Protein AF-A0A7C5ADN0-F1 (afdb_monomer)

Mean predicted aligned error: 9.93 Å

Solvent-accessible surface area (backbone atoms only — not comparable to full-atom values): 6261 Å² total; per-residue (Å²): 137,85,85,83,80,85,75,86,71,79,80,77,80,78,77,82,42,58,67,51,73,30,96,47,62,31,42,59,34,30,43,49,53,47,42,51,66,36,80,44,65,36,34,30,43,56,102,29,74,93,57,48,50,77,50,41,29,41,95,87,43,80,50,76,66,47,79,47,74,62,76,42,32,39,40,38,39,36,61,38,68,76,61,79,71,88,42,52,36,42,38,39,41,32,44,93,87,42,64,25,61,48,62,27,32,43,97

Radius of gyration: 16.34 Å; Cα contacts (8 Å, |Δi|>4): 230; chains: 1; bounding box: 43×32×53 Å

Sequence (107 aa):
MKITFHLLATVLLMSLLGAATSPGGLITTAPSSASGGSQVTVTGSSSGPGSTTVDVSDDIGSIPHTVTWDGNRFTIVFTMPDVAPPNTVTVLVKDGNCTDSADIRTT

Secondary structure (DSSP, 8-state):
-------------------PPPTTSSEEE--SEE-TT-EEEEEEE-S-GGG-EEEEE-SS-BPPEEEEEETTEEEEEEEPP--SSS-EEEEEEE-SS-EEEEEEEE-

Structure (mmCIF, N/CA/C/O backbone):
data_AF-A0A7C5ADN0-F1
#
_entry.id   AF-A0A7C5ADN0-F1
#
loop_
_atom_site.group_PDB
_atom_site.id
_atom_site.type_symbol
_atom_site.label_atom_id
_atom_site.label_alt_id
_atom_site.label_comp_id
_atom_site.label_asym_id
_atom_site.label_entity_id
_atom_site.label_seq_id
_atom_site.pdbx_PDB_ins_code
_atom_site.Cartn_x
_atom_site.Cartn_y
_atom_site.Cartn_z
_atom_site.occupancy
_atom_site.B_iso_or_equiv
_atom_site.auth_seq_id
_atom_site.auth_comp_id
_atom_site.auth_asym_id
_atom_site.auth_atom_id
_atom_site.pdbx_PDB_model_num
ATOM 1 N N . MET A 1 1 ? -27.663 -23.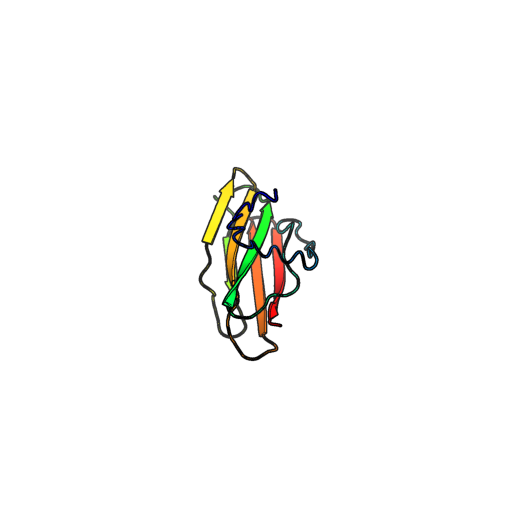532 -33.733 1.00 36.25 1 MET A N 1
ATOM 2 C CA . MET A 1 1 ? -28.002 -22.103 -33.558 1.00 36.25 1 MET A CA 1
ATOM 3 C C . MET A 1 1 ? -27.247 -21.618 -32.327 1.00 36.25 1 MET A C 1
ATOM 5 O O . MET A 1 1 ? -27.527 -22.105 -31.241 1.00 36.25 1 MET A O 1
ATOM 9 N N . LYS A 1 2 ? -26.174 -20.840 -32.505 1.00 30.73 2 LYS A N 1
ATOM 10 C CA . LYS A 1 2 ? -25.193 -20.521 -31.451 1.00 30.73 2 LYS A CA 1
ATOM 11 C C . LYS A 1 2 ? -25.465 -19.088 -30.984 1.00 30.73 2 LYS A C 1
ATOM 13 O O . LYS A 1 2 ? -25.361 -18.170 -31.788 1.00 30.73 2 LYS A O 1
ATOM 18 N N . ILE A 1 3 ? -25.907 -18.928 -29.738 1.00 35.91 3 ILE A N 1
ATOM 19 C CA . ILE A 1 3 ? -26.211 -17.625 -29.133 1.00 35.91 3 ILE A CA 1
ATOM 20 C C . ILE A 1 3 ? -24.892 -17.022 -28.644 1.00 35.91 3 ILE A C 1
ATOM 22 O O . ILE A 1 3 ? -24.210 -17.606 -27.804 1.00 35.91 3 ILE A O 1
ATOM 26 N N . THR A 1 4 ? -24.523 -15.875 -29.205 1.00 31.30 4 THR A N 1
ATOM 27 C CA . THR A 1 4 ? -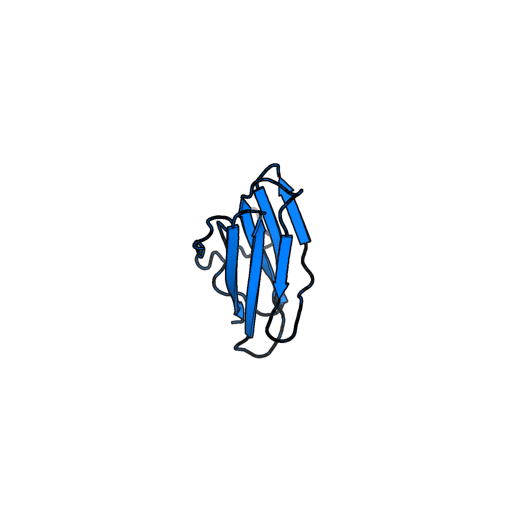23.337 -15.107 -28.821 1.00 31.30 4 THR A CA 1
ATOM 28 C C . THR A 1 4 ? -23.686 -14.214 -27.634 1.00 31.30 4 THR A C 1
ATOM 30 O O . THR A 1 4 ? -24.403 -13.231 -27.795 1.00 31.30 4 THR A O 1
ATOM 33 N N . PHE A 1 5 ? -23.167 -14.527 -26.447 1.00 36.22 5 PHE A N 1
ATOM 34 C CA . PHE A 1 5 ? -23.157 -13.598 -25.317 1.00 36.22 5 PHE A CA 1
ATOM 35 C C . PHE A 1 5 ? -21.905 -12.717 -25.413 1.00 36.22 5 PHE A C 1
ATOM 37 O O . PHE A 1 5 ? -20.786 -13.214 -25.312 1.00 36.22 5 PHE A O 1
ATOM 44 N N . HIS A 1 6 ? -22.088 -11.413 -25.631 1.00 34.78 6 HIS A N 1
ATOM 45 C CA . HIS A 1 6 ? -21.041 -10.411 -25.414 1.00 34.78 6 HIS A CA 1
ATOM 46 C C . HIS A 1 6 ? -20.944 -10.147 -23.909 1.00 34.78 6 HIS A C 1
ATOM 48 O O . HIS A 1 6 ? -21.651 -9.297 -23.372 1.00 34.78 6 HIS A O 1
ATOM 54 N N . LEU A 1 7 ? -20.097 -10.911 -23.217 1.00 33.22 7 LEU A N 1
ATOM 55 C CA . LEU A 1 7 ? -19.686 -10.569 -21.862 1.00 33.22 7 LEU A CA 1
ATOM 56 C C . LEU A 1 7 ? -18.544 -9.553 -21.981 1.00 33.22 7 LEU A C 1
ATOM 58 O O . LEU A 1 7 ? -17.411 -9.917 -22.295 1.00 33.22 7 LEU A O 1
ATOM 62 N N . LEU A 1 8 ? -18.850 -8.275 -21.759 1.00 37.03 8 LEU A N 1
ATOM 63 C CA . LEU A 1 8 ? -17.851 -7.242 -21.491 1.00 37.03 8 LEU A CA 1
ATOM 64 C C . LEU A 1 8 ? -17.268 -7.531 -20.095 1.00 37.03 8 LEU A C 1
ATOM 66 O O . LEU A 1 8 ? -17.653 -6.935 -19.094 1.00 37.03 8 LEU A O 1
ATOM 70 N N . ALA A 1 9 ? -16.414 -8.549 -20.008 1.00 33.38 9 ALA A N 1
ATOM 71 C CA . ALA A 1 9 ? -15.656 -8.846 -18.807 1.00 33.38 9 ALA A CA 1
ATOM 72 C C . ALA A 1 9 ? -14.528 -7.816 -18.725 1.00 33.38 9 ALA A C 1
ATOM 74 O O . ALA A 1 9 ? -13.471 -7.991 -19.328 1.00 33.38 9 ALA A O 1
ATOM 75 N N . THR A 1 10 ? -14.773 -6.713 -18.019 1.00 38.34 10 THR A N 1
ATOM 76 C CA . THR A 1 10 ? -13.704 -5.852 -17.515 1.00 38.34 10 THR A CA 1
ATOM 77 C C . THR A 1 10 ? -12.769 -6.749 -16.715 1.00 38.34 10 THR A C 1
ATOM 79 O O . THR A 1 10 ? -13.128 -7.244 -15.647 1.00 38.34 10 THR A O 1
ATOM 82 N N . VAL A 1 11 ? -11.606 -7.040 -17.293 1.00 32.75 11 VAL A N 1
ATOM 83 C CA . VAL A 1 11 ? -10.562 -7.859 -16.688 1.00 32.75 11 VAL A CA 1
ATOM 84 C C . VAL A 1 11 ? -10.023 -7.077 -15.494 1.00 32.75 11 VAL A C 1
ATOM 86 O O . VAL A 1 11 ? -9.130 -6.247 -15.629 1.00 32.75 11 VAL A O 1
ATOM 89 N N . LEU A 1 12 ? -10.605 -7.311 -14.319 1.00 33.62 12 LEU A N 1
ATOM 90 C CA . LEU A 1 12 ? -9.976 -6.985 -13.049 1.00 33.62 12 LEU A CA 1
ATOM 91 C C . LEU A 1 12 ? -8.806 -7.961 -12.910 1.00 33.62 12 LEU A C 1
ATOM 93 O O . LEU A 1 12 ? -8.979 -9.101 -12.476 1.00 33.62 12 LEU A O 1
ATOM 97 N N . LEU A 1 13 ? -7.632 -7.548 -13.382 1.00 36.66 13 LEU A N 1
ATOM 98 C CA . LEU A 1 13 ? -6.394 -8.302 -13.252 1.00 36.66 13 LEU A CA 1
ATOM 99 C C . LEU A 1 13 ? -5.991 -8.298 -11.766 1.00 36.66 13 LEU A C 1
ATOM 101 O O . LEU A 1 13 ? -5.146 -7.521 -11.340 1.00 36.66 13 LEU A O 1
ATOM 105 N N . MET A 1 14 ? -6.637 -9.137 -10.951 1.00 37.72 14 MET A N 1
ATOM 106 C CA . MET A 1 14 ? -6.173 -9.467 -9.604 1.00 37.72 14 MET A CA 1
ATOM 107 C C . MET A 1 14 ? -4.923 -10.338 -9.749 1.00 37.72 14 MET A C 1
ATOM 109 O O . MET A 1 14 ? -4.985 -11.567 -9.705 1.00 37.72 14 MET A O 1
ATOM 113 N N . SER A 1 15 ? -3.778 -9.701 -9.979 1.00 41.94 15 SER A N 1
ATOM 114 C CA . SER A 1 15 ? -2.465 -10.327 -9.860 1.00 41.94 15 SER A CA 1
ATOM 115 C C . SER A 1 15 ? -2.232 -10.699 -8.395 1.00 41.94 15 SER A C 1
ATOM 117 O O . SER A 1 15 ? -1.763 -9.901 -7.589 1.00 41.94 15 SER A O 1
ATOM 119 N N . LEU A 1 16 ? -2.606 -11.931 -8.052 1.00 40.00 16 LEU A N 1
ATOM 120 C CA . LEU A 1 16 ? -2.359 -12.577 -6.767 1.00 40.00 16 LEU A CA 1
ATOM 121 C C . LEU A 1 16 ? -0.874 -12.987 -6.668 1.00 40.00 16 LEU A C 1
ATOM 123 O O . LEU A 1 16 ? -0.548 -14.173 -6.684 1.00 40.00 16 LEU A O 1
ATOM 127 N N . LEU A 1 17 ? 0.045 -12.019 -6.625 1.00 44.56 17 LEU A N 1
ATOM 128 C CA . LEU A 1 17 ? 1.469 -12.280 -6.384 1.00 44.56 17 LEU A CA 1
ATOM 129 C C . LEU A 1 17 ? 1.761 -12.178 -4.886 1.00 44.56 17 LEU A C 1
ATOM 131 O O . LEU A 1 17 ? 1.989 -11.091 -4.384 1.00 44.56 17 LEU A O 1
ATOM 135 N N . GLY A 1 18 ? 1.740 -13.325 -4.198 1.00 38.84 18 GLY A N 1
ATOM 136 C CA . GLY A 1 18 ? 2.387 -13.569 -2.901 1.00 38.84 18 GLY A CA 1
ATOM 137 C C . GLY A 1 18 ? 2.141 -12.531 -1.803 1.00 38.84 18 GLY A C 1
ATOM 138 O O . GLY A 1 18 ? 2.870 -11.553 -1.710 1.00 38.84 18 GLY A O 1
ATOM 139 N N . ALA A 1 19 ? 1.180 -12.803 -0.916 1.00 42.28 19 ALA A N 1
ATOM 140 C CA . ALA A 1 19 ? 0.987 -12.024 0.302 1.00 42.28 19 ALA A CA 1
ATOM 141 C C . ALA A 1 19 ? 2.242 -12.096 1.190 1.00 42.28 19 ALA A C 1
ATOM 143 O O . ALA A 1 19 ? 2.551 -13.153 1.744 1.00 42.28 19 ALA A O 1
ATOM 144 N N . ALA A 1 20 ? 2.961 -10.986 1.335 1.00 44.88 20 ALA A N 1
ATOM 145 C CA . ALA A 1 20 ? 3.942 -10.848 2.402 1.00 44.88 20 ALA A CA 1
ATOM 146 C C . ALA A 1 20 ? 3.196 -10.638 3.732 1.00 44.88 20 ALA A C 1
ATOM 148 O O . ALA A 1 20 ? 2.443 -9.677 3.876 1.00 44.88 20 ALA A O 1
ATOM 149 N N . THR A 1 21 ? 3.373 -11.547 4.694 1.00 43.22 21 THR A N 1
ATOM 150 C CA . THR A 1 21 ? 2.936 -11.352 6.085 1.00 43.22 21 THR A CA 1
ATOM 151 C C . THR A 1 21 ? 4.053 -10.635 6.829 1.00 43.22 21 THR A C 1
ATOM 153 O O . THR A 1 21 ? 5.155 -11.184 6.927 1.00 43.22 21 THR A O 1
ATOM 156 N N . SER A 1 22 ? 3.812 -9.430 7.331 1.00 45.91 22 SER A N 1
ATOM 157 C CA . SER A 1 22 ? 4.855 -8.631 7.974 1.00 45.91 22 SER A CA 1
ATOM 158 C C . SER A 1 22 ? 4.869 -8.800 9.506 1.00 45.91 22 SER A C 1
ATOM 160 O O . SER A 1 22 ? 3.858 -9.170 10.114 1.00 45.91 22 SER A O 1
ATOM 162 N N . PRO A 1 23 ? 6.041 -8.627 10.152 1.00 47.84 23 PRO A N 1
ATOM 163 C CA . PRO A 1 23 ? 6.277 -9.042 11.539 1.00 47.84 23 PRO A CA 1
ATOM 164 C C . PRO A 1 23 ? 5.499 -8.236 12.590 1.00 47.84 23 PRO A C 1
ATOM 166 O O . PRO A 1 23 ? 5.382 -8.699 13.725 1.00 47.84 23 PRO A O 1
ATOM 169 N N . GLY A 1 24 ? 4.956 -7.067 12.236 1.00 55.25 24 GLY A N 1
ATOM 170 C CA . GLY A 1 24 ? 4.090 -6.269 13.106 1.00 55.25 24 GLY A CA 1
ATOM 171 C C . GLY A 1 24 ? 2.624 -6.719 13.109 1.00 55.25 24 GLY A C 1
ATOM 172 O O . GLY A 1 24 ? 1.869 -6.298 13.985 1.00 55.25 24 GLY A O 1
ATOM 173 N N . GLY A 1 25 ? 2.218 -7.580 12.166 1.00 71.75 25 GLY A N 1
ATOM 174 C CA . GLY A 1 25 ? 0.857 -8.114 12.055 1.00 71.75 25 GLY A CA 1
ATOM 175 C C . GLY A 1 25 ? -0.213 -7.090 11.659 1.00 71.75 25 GLY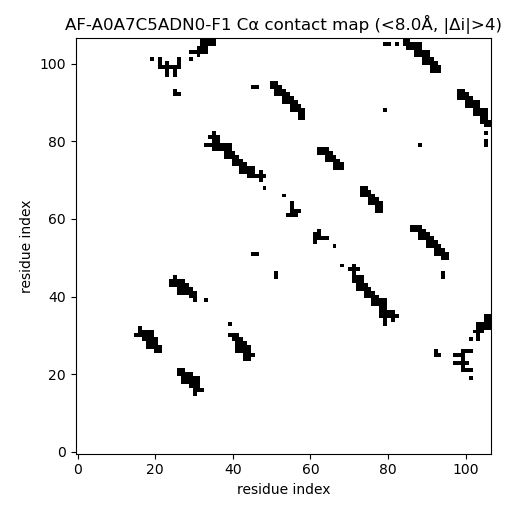 A C 1
ATOM 176 O O . GLY A 1 25 ? -1.399 -7.429 11.679 1.00 71.75 25 GLY A O 1
ATOM 177 N N . LEU A 1 26 ? 0.182 -5.861 11.306 1.00 84.75 26 LEU A N 1
ATOM 178 C CA . LEU A 1 26 ? -0.722 -4.811 10.847 1.00 84.75 26 LEU A CA 1
ATOM 179 C C . LEU A 1 26 ? -1.050 -5.008 9.371 1.00 84.75 26 LEU A C 1
ATOM 181 O O . LEU A 1 26 ? -2.222 -4.962 9.011 1.00 84.75 26 LEU A O 1
ATOM 185 N N . ILE A 1 27 ? -0.058 -5.252 8.513 1.00 88.50 27 ILE A N 1
ATOM 186 C CA . ILE A 1 27 ? -0.279 -5.563 7.097 1.00 88.50 27 ILE A CA 1
ATOM 187 C C . ILE A 1 27 ? -0.518 -7.069 6.969 1.00 88.50 27 ILE A C 1
ATOM 189 O O . ILE A 1 27 ? 0.316 -7.899 7.325 1.00 88.50 27 ILE A O 1
ATOM 193 N N . THR A 1 28 ? -1.687 -7.435 6.449 1.00 85.81 28 THR A N 1
ATOM 194 C CA . THR A 1 28 ? -2.080 -8.840 6.275 1.00 85.81 28 THR A CA 1
ATOM 195 C C . THR A 1 28 ? -1.868 -9.321 4.850 1.00 85.81 28 THR A C 1
ATOM 197 O O . THR A 1 28 ? -1.639 -10.509 4.633 1.00 85.81 28 THR A O 1
ATOM 200 N N . THR A 1 29 ? -1.971 -8.414 3.875 1.00 86.75 29 THR A N 1
ATOM 201 C CA . THR A 1 29 ? -1.831 -8.743 2.456 1.00 86.75 29 THR A CA 1
ATOM 202 C C . THR A 1 29 ? -1.177 -7.584 1.719 1.00 86.75 29 THR A C 1
ATOM 204 O O . THR A 1 29 ? -1.707 -6.475 1.717 1.00 86.75 29 THR A O 1
ATOM 207 N N . ALA A 1 30 ? -0.063 -7.857 1.051 1.00 89.81 30 ALA A N 1
ATOM 208 C CA . ALA A 1 30 ? 0.588 -6.960 0.105 1.00 89.81 30 ALA A CA 1
ATOM 209 C C . ALA A 1 30 ? 1.210 -7.800 -1.017 1.00 89.81 30 ALA A C 1
ATOM 211 O O . ALA A 1 30 ? 1.723 -8.882 -0.711 1.00 89.81 30 ALA A O 1
ATOM 212 N N . PRO A 1 31 ? 1.171 -7.351 -2.283 1.00 90.00 31 PRO A N 1
ATOM 213 C CA . PRO A 1 31 ? 1.869 -8.054 -3.344 1.00 90.00 31 PRO A CA 1
ATOM 214 C C . PRO A 1 31 ? 3.384 -7.906 -3.188 1.00 90.00 31 PRO A C 1
ATOM 216 O O . PRO A 1 31 ? 3.862 -6.880 -2.722 1.00 90.00 31 PRO A O 1
ATOM 219 N N . SER A 1 32 ? 4.161 -8.895 -3.620 1.00 90.19 32 SER A N 1
ATOM 220 C CA . SER A 1 32 ? 5.630 -8.783 -3.617 1.00 90.19 32 SER A CA 1
ATOM 221 C C . SER A 1 32 ? 6.185 -7.996 -4.812 1.00 90.19 32 SER A C 1
ATOM 223 O O . SER A 1 32 ? 7.311 -7.494 -4.766 1.00 90.19 32 SER A O 1
ATOM 225 N N . SER A 1 33 ? 5.403 -7.871 -5.889 1.00 90.56 33 SER A N 1
ATOM 226 C CA . SER A 1 33 ? 5.753 -7.077 -7.065 1.00 90.56 33 SER A CA 1
ATOM 227 C C . SER A 1 33 ? 4.539 -6.614 -7.871 1.00 90.56 33 SER A C 1
ATOM 229 O O . SER A 1 33 ? 3.479 -7.243 -7.826 1.00 90.56 33 SER A O 1
ATOM 231 N N . ALA A 1 34 ? 4.712 -5.542 -8.643 1.00 89.88 34 ALA A N 1
ATOM 232 C CA . ALA A 1 34 ? 3.713 -4.991 -9.556 1.00 89.88 34 ALA A CA 1
ATOM 233 C C . ALA A 1 34 ? 4.380 -4.312 -10.765 1.00 89.88 34 ALA A C 1
ATOM 235 O O . ALA A 1 34 ? 5.497 -3.809 -10.664 1.00 89.88 34 ALA A O 1
ATOM 236 N N . SER A 1 35 ? 3.689 -4.266 -11.906 1.00 90.50 35 SER A N 1
ATOM 237 C CA . SER A 1 35 ? 4.165 -3.527 -13.082 1.00 90.50 35 SER A CA 1
ATOM 238 C C . SER A 1 35 ? 3.984 -2.019 -12.911 1.00 90.50 35 SER A C 1
ATOM 240 O O . SER A 1 35 ? 2.993 -1.577 -12.322 1.00 90.50 35 SER A O 1
ATOM 242 N N . GLY A 1 36 ? 4.902 -1.233 -13.481 1.00 90.88 36 GLY A N 1
ATOM 243 C CA . GL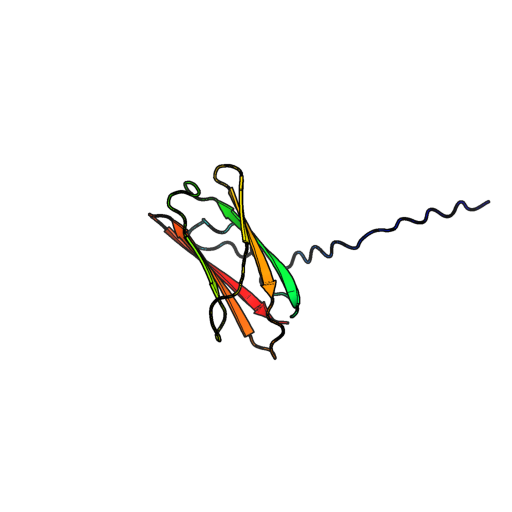Y A 1 36 ? 4.790 0.228 -13.541 1.00 90.88 36 GLY A CA 1
ATOM 244 C C . GLY A 1 36 ? 3.426 0.675 -14.082 1.00 90.88 36 GLY A C 1
ATOM 245 O O . GLY A 1 36 ? 2.878 0.071 -15.007 1.00 90.88 36 GLY A O 1
ATOM 246 N N . GLY A 1 37 ? 2.821 1.673 -13.441 1.00 89.00 37 GLY A N 1
ATOM 247 C CA . GLY A 1 37 ? 1.488 2.184 -13.775 1.00 89.00 37 GLY A CA 1
ATOM 248 C C . GLY A 1 37 ? 0.309 1.316 -13.315 1.00 89.00 37 GLY A C 1
ATOM 249 O O . GLY A 1 37 ? -0.840 1.737 -13.458 1.00 89.00 37 GLY A O 1
ATOM 250 N N . SER A 1 38 ? 0.547 0.133 -12.741 1.00 91.25 38 SER A N 1
ATOM 251 C CA . SER A 1 38 ? -0.530 -0.723 -12.223 1.00 91.25 38 SER A CA 1
ATOM 252 C C . SER A 1 38 ? -1.033 -0.237 -10.865 1.00 91.25 38 SER A C 1
ATOM 254 O O . SER A 1 38 ? -0.267 0.265 -10.044 1.00 91.25 38 SER A O 1
ATOM 256 N N . GLN A 1 39 ? -2.326 -0.421 -10.596 1.00 95.25 39 GLN A N 1
ATOM 257 C CA . GLN A 1 39 ? -2.879 -0.177 -9.265 1.00 95.25 39 GLN A CA 1
ATOM 258 C C . GLN A 1 39 ? -2.451 -1.291 -8.303 1.00 95.25 39 GLN A C 1
ATOM 260 O O . GLN A 1 39 ? -2.584 -2.475 -8.611 1.00 95.25 39 GLN A O 1
ATOM 265 N N . VAL A 1 40 ? -1.979 -0.901 -7.123 1.00 94.69 40 VAL A N 1
ATOM 266 C CA . VAL A 1 40 ? -1.582 -1.796 -6.037 1.00 94.69 40 VAL A CA 1
ATOM 267 C C . VAL A 1 40 ? -2.558 -1.641 -4.880 1.00 94.69 40 VAL A C 1
ATOM 269 O O . VAL A 1 40 ? -2.994 -0.537 -4.555 1.00 94.69 40 VAL A O 1
ATOM 272 N N . THR A 1 41 ? -2.917 -2.763 -4.259 1.00 95.50 41 THR A N 1
ATOM 273 C CA . THR A 1 41 ? -3.764 -2.803 -3.065 1.00 95.50 41 THR A CA 1
ATOM 274 C C . THR A 1 41 ? -3.036 -3.530 -1.947 1.00 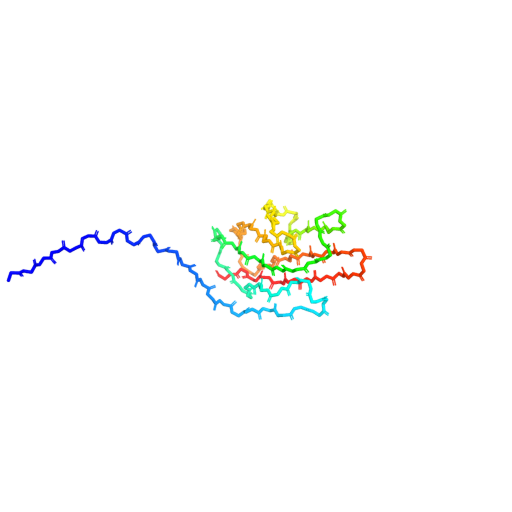95.50 41 THR A C 1
ATOM 276 O O . THR A 1 41 ? -2.592 -4.664 -2.125 1.00 95.50 41 THR A O 1
ATOM 279 N N . VAL A 1 42 ? -2.945 -2.876 -0.793 1.00 94.06 42 VAL A N 1
ATOM 280 C CA . VAL A 1 42 ? -2.405 -3.434 0.448 1.00 94.06 42 VAL A CA 1
ATOM 281 C C . VAL A 1 42 ? -3.495 -3.378 1.507 1.00 94.06 42 VAL A C 1
ATOM 283 O O . VAL A 1 42 ? -4.145 -2.350 1.683 1.00 94.06 42 VAL A O 1
ATOM 286 N N . THR A 1 43 ? -3.718 -4.477 2.215 1.00 93.94 43 THR A N 1
ATOM 287 C CA . THR A 1 43 ? -4.735 -4.553 3.269 1.00 93.94 43 THR A CA 1
ATOM 288 C C . THR A 1 43 ? -4.118 -4.930 4.593 1.00 93.94 43 THR A C 1
ATOM 290 O O . THR A 1 43 ? -3.139 -5.680 4.653 1.00 93.94 43 THR A O 1
ATOM 293 N N . GLY A 1 44 ? -4.760 -4.483 5.660 1.00 91.12 44 GLY A N 1
ATOM 294 C CA . GLY A 1 44 ? -4.332 -4.809 7.001 1.00 91.12 44 GLY A CA 1
ATOM 295 C C . GLY A 1 44 ? -5.389 -4.551 8.058 1.00 91.12 44 GLY A C 1
ATOM 296 O O . GLY A 1 44 ? -6.571 -4.341 7.766 1.00 91.12 44 GLY A O 1
ATOM 297 N N . SER A 1 45 ? -4.985 -4.644 9.315 1.00 89.56 45 SER A N 1
ATOM 298 C CA . SER A 1 45 ? -5.831 -4.400 10.478 1.00 89.56 45 SER A CA 1
ATOM 299 C C . SER A 1 45 ? -5.046 -3.665 11.554 1.00 89.56 45 SER A C 1
ATOM 301 O O . SER A 1 45 ? -3.876 -3.951 11.774 1.00 89.56 45 SER A O 1
ATOM 303 N N . SER A 1 46 ? -5.691 -2.725 12.235 1.00 87.81 46 SER A N 1
ATOM 304 C CA . SER A 1 46 ? -5.099 -2.004 13.361 1.00 87.81 46 SER A CA 1
ATOM 305 C C . SER A 1 46 ? -6.134 -1.747 14.458 1.00 87.81 46 SER A C 1
ATOM 307 O O . SER A 1 46 ? -7.300 -2.145 14.367 1.00 87.81 46 SER A O 1
ATOM 309 N N . SER A 1 47 ? -5.716 -1.057 15.518 1.00 80.12 47 SER A N 1
ATOM 310 C CA . SER A 1 47 ? -6.615 -0.589 16.580 1.00 80.12 47 SER A CA 1
ATOM 311 C C . SER A 1 47 ? -7.680 0.423 16.110 1.00 80.12 47 SER A C 1
ATOM 313 O O . SER A 1 47 ? -8.639 0.662 16.844 1.00 80.12 47 SER A O 1
ATOM 315 N N . GLY A 1 48 ? -7.563 0.964 14.890 1.00 76.00 48 GLY A N 1
ATOM 316 C CA . GLY A 1 48 ? -8.523 1.879 14.265 1.00 76.00 48 GLY A CA 1
ATOM 317 C C . GLY A 1 48 ? -7.867 3.127 13.648 1.00 76.00 48 GLY A C 1
ATOM 318 O O . GLY A 1 48 ? -6.667 3.361 13.822 1.00 76.00 48 GLY A O 1
ATOM 319 N N . PRO A 1 49 ? -8.643 3.974 12.944 1.00 77.19 49 PRO A N 1
ATOM 320 C CA . PRO A 1 49 ? -8.109 5.105 12.178 1.00 77.19 49 PRO A CA 1
ATOM 321 C C . PRO A 1 49 ? -7.470 6.201 13.041 1.00 77.19 49 PRO A C 1
ATOM 323 O O . PRO A 1 49 ? -6.551 6.874 12.592 1.00 77.19 49 PRO A O 1
ATOM 326 N N . GLY A 1 50 ? -7.936 6.391 14.280 1.00 75.12 50 GLY A N 1
ATOM 327 C CA . GLY A 1 50 ? -7.540 7.530 15.122 1.00 75.12 50 GLY A CA 1
ATOM 328 C C . GLY A 1 50 ? -6.078 7.535 15.586 1.00 75.12 50 GLY A C 1
ATOM 329 O O . GLY A 1 50 ? -5.599 8.566 16.049 1.00 75.12 50 GLY A O 1
ATOM 330 N N . SER A 1 51 ? -5.374 6.409 15.472 1.00 78.69 51 SER A N 1
ATOM 331 C CA . SER A 1 51 ? -3.986 6.232 15.926 1.00 78.69 51 SER A CA 1
ATOM 332 C C . SER A 1 51 ? -3.069 5.627 14.861 1.00 78.69 51 SER A C 1
ATOM 334 O O . SER A 1 51 ? -1.887 5.423 15.139 1.00 78.69 51 SER A O 1
ATOM 336 N N . THR A 1 52 ? -3.597 5.326 13.669 1.00 88.19 52 THR A N 1
ATOM 337 C CA . THR A 1 52 ? -2.839 4.647 12.614 1.00 88.19 52 THR A CA 1
ATOM 338 C C . THR A 1 52 ? -2.366 5.642 11.569 1.00 88.19 52 THR A C 1
ATOM 340 O O . THR A 1 52 ? -3.170 6.339 10.953 1.00 88.19 52 THR A O 1
ATOM 343 N N . THR A 1 53 ? -1.062 5.671 11.327 1.00 91.69 53 THR A N 1
ATOM 344 C CA . THR A 1 53 ? -0.448 6.419 10.231 1.00 91.69 53 THR A CA 1
ATOM 345 C C . THR A 1 53 ? -0.012 5.458 9.138 1.00 91.69 53 THR A C 1
ATOM 347 O O . THR A 1 53 ? 0.567 4.411 9.432 1.00 91.69 53 THR A O 1
ATOM 350 N N . VAL A 1 54 ? -0.266 5.832 7.888 1.00 93.56 54 VAL A N 1
ATOM 351 C CA . VAL A 1 54 ? 0.181 5.109 6.697 1.00 93.56 54 VAL A CA 1
ATOM 352 C C . VAL A 1 54 ? 1.083 6.037 5.898 1.00 93.56 54 VAL A C 1
ATOM 354 O O . VAL A 1 54 ? 0.728 7.194 5.681 1.00 93.56 54 VAL A O 1
ATOM 357 N N . ASP A 1 55 ? 2.224 5.519 5.469 1.00 95.81 55 ASP A N 1
ATOM 358 C CA . ASP A 1 55 ? 3.097 6.154 4.493 1.00 95.81 55 ASP A CA 1
ATOM 359 C C . ASP A 1 55 ? 3.373 5.173 3.352 1.00 95.81 55 ASP A C 1
ATOM 361 O O . ASP A 1 55 ? 3.477 3.962 3.561 1.00 95.81 55 ASP A O 1
ATOM 365 N N . VAL A 1 56 ? 3.450 5.694 2.135 1.00 97.25 56 VAL A N 1
ATOM 366 C CA . VAL A 1 56 ? 3.781 4.923 0.936 1.00 97.25 56 VAL A CA 1
ATOM 367 C C . VAL A 1 56 ? 4.827 5.725 0.194 1.00 97.25 56 VAL A C 1
ATOM 369 O O . VAL A 1 56 ? 4.567 6.872 -0.169 1.00 97.25 56 VAL A O 1
ATOM 372 N N . SER A 1 57 ? 6.001 5.151 -0.020 1.00 95.81 57 SER A N 1
ATOM 373 C CA . SER A 1 57 ? 7.131 5.853 -0.626 1.00 95.81 57 SER A CA 1
ATOM 374 C C . SER A 1 57 ? 8.013 4.920 -1.444 1.00 95.81 57 SER A C 1
ATOM 376 O O . SER A 1 57 ? 7.980 3.704 -1.273 1.00 95.81 57 SER A O 1
ATOM 378 N N . ASP A 1 58 ? 8.774 5.498 -2.365 1.00 92.94 58 ASP A N 1
ATOM 379 C CA . ASP A 1 58 ? 9.894 4.849 -3.046 1.00 92.94 58 ASP A CA 1
ATOM 380 C C . ASP A 1 58 ? 11.207 5.597 -2.760 1.00 92.94 58 ASP A C 1
ATOM 382 O O . ASP A 1 58 ? 11.271 6.477 -1.896 1.00 92.94 58 ASP A O 1
ATOM 386 N N . ASP A 1 59 ? 12.262 5.261 -3.503 1.00 85.44 59 ASP A N 1
ATOM 387 C CA . ASP A 1 59 ? 13.583 5.887 -3.380 1.00 85.44 59 ASP A CA 1
ATOM 388 C C . ASP A 1 59 ? 13.591 7.387 -3.754 1.00 85.44 59 ASP A C 1
ATOM 390 O O . ASP A 1 59 ? 14.546 8.103 -3.437 1.00 85.44 59 ASP A O 1
ATOM 394 N N . ILE A 1 60 ? 12.552 7.877 -4.441 1.00 87.31 60 ILE A N 1
ATOM 395 C CA . ILE A 1 60 ? 12.415 9.269 -4.891 1.00 87.31 60 ILE A CA 1
ATOM 396 C C . ILE A 1 60 ? 11.611 10.080 -3.870 1.00 87.31 60 ILE A C 1
ATOM 398 O O . ILE A 1 60 ? 11.940 11.242 -3.608 1.00 87.31 60 ILE A O 1
ATOM 402 N N . GLY A 1 61 ? 10.565 9.496 -3.284 1.00 91.44 61 GLY A N 1
ATOM 403 C CA . GLY A 1 61 ? 9.792 10.135 -2.225 1.00 91.44 61 GLY A CA 1
ATOM 404 C C . GLY A 1 61 ? 8.408 9.534 -2.000 1.00 91.44 61 GLY A C 1
ATOM 405 O O . GLY A 1 61 ? 8.127 8.389 -2.343 1.00 91.44 61 GLY A O 1
ATOM 406 N N . SER A 1 62 ? 7.525 10.319 -1.379 1.00 95.56 62 SER A N 1
ATOM 407 C CA . SER A 1 62 ? 6.162 9.886 -1.060 1.00 95.56 62 SER A CA 1
ATOM 408 C C . SER A 1 62 ? 5.306 9.693 -2.313 1.00 95.56 62 SER A C 1
ATOM 410 O O . SER A 1 62 ? 5.248 10.552 -3.197 1.00 95.56 62 SER A O 1
ATOM 412 N N . ILE A 1 63 ? 4.561 8.594 -2.335 1.00 94.94 63 ILE A N 1
ATOM 413 C CA . ILE A 1 63 ? 3.635 8.213 -3.395 1.00 94.94 63 ILE A CA 1
ATOM 414 C C . ILE A 1 63 ? 2.209 8.582 -2.967 1.00 94.94 63 ILE A C 1
ATOM 416 O O . ILE A 1 63 ? 1.764 8.207 -1.874 1.00 94.94 63 ILE A O 1
ATOM 420 N N . PRO A 1 64 ? 1.447 9.285 -3.825 1.00 96.81 64 PRO A N 1
ATOM 421 C CA . PRO A 1 64 ? 0.034 9.530 -3.587 1.00 96.81 64 PRO A CA 1
ATOM 422 C C . PRO A 1 64 ? -0.733 8.218 -3.414 1.00 96.81 64 PRO A C 1
ATOM 424 O O . PRO A 1 64 ? -0.702 7.336 -4.273 1.00 96.81 64 PRO A O 1
ATOM 427 N N . HIS A 1 65 ? -1.458 8.107 -2.309 1.00 95.81 65 HIS A N 1
ATOM 428 C CA . HIS A 1 65 ? -2.213 6.914 -1.964 1.00 95.81 65 HIS A CA 1
ATOM 429 C C . HIS A 1 65 ? -3.529 7.286 -1.285 1.00 95.81 65 HIS A C 1
ATOM 431 O O . HIS A 1 65 ? -3.720 8.399 -0.795 1.00 95.81 65 HIS A O 1
ATOM 437 N N . THR A 1 66 ? -4.459 6.340 -1.271 1.00 96.00 66 THR A N 1
ATOM 438 C CA . THR A 1 66 ? -5.730 6.448 -0.553 1.00 96.00 66 THR A CA 1
ATOM 439 C C . THR A 1 66 ? -5.784 5.374 0.517 1.00 96.00 66 THR A C 1
ATOM 441 O O . THR A 1 66 ? -5.427 4.229 0.251 1.00 96.00 66 THR A O 1
ATOM 444 N N . VAL A 1 67 ? -6.272 5.728 1.705 1.00 94.69 67 VAL A N 1
ATOM 445 C CA . VAL A 1 67 ? -6.564 4.772 2.776 1.00 94.69 67 VAL A CA 1
ATOM 446 C C . VAL A 1 67 ? -8.062 4.784 3.040 1.00 94.69 67 VAL A C 1
ATOM 448 O O . VAL A 1 67 ? -8.653 5.837 3.271 1.00 94.69 67 VAL A O 1
ATOM 451 N N . THR A 1 68 ? -8.679 3.610 3.012 1.00 94.81 68 THR A N 1
ATOM 452 C CA . THR A 1 68 ? -10.087 3.416 3.375 1.00 94.81 68 THR A CA 1
ATOM 453 C C . THR A 1 68 ? -10.184 2.504 4.585 1.00 94.81 68 THR A C 1
ATOM 455 O O . THR A 1 68 ? -9.376 1.588 4.737 1.00 94.81 68 THR A O 1
ATOM 458 N N . TRP A 1 69 ? -11.160 2.774 5.450 1.00 91.94 69 TRP A N 1
ATOM 459 C CA . TRP A 1 69 ? -11.357 2.061 6.707 1.00 91.94 69 TRP A CA 1
ATOM 460 C C . TRP A 1 69 ? -12.726 1.391 6.741 1.00 91.94 69 TRP A C 1
ATOM 462 O O . TRP A 1 69 ? -13.735 2.024 6.433 1.00 91.94 69 TRP A O 1
ATOM 472 N N . ASP A 1 70 ? -12.747 0.135 7.172 1.00 90.88 70 ASP A N 1
ATOM 473 C CA . ASP A 1 70 ? -13.949 -0.624 7.516 1.00 90.88 70 ASP A CA 1
ATOM 474 C C . ASP A 1 70 ? -13.775 -1.166 8.942 1.00 90.88 70 ASP A C 1
ATOM 476 O O . ASP A 1 70 ? -13.145 -2.203 9.183 1.00 90.88 70 ASP A O 1
ATOM 480 N N . GLY A 1 71 ? -14.224 -0.370 9.916 1.00 88.50 71 GLY A N 1
ATOM 481 C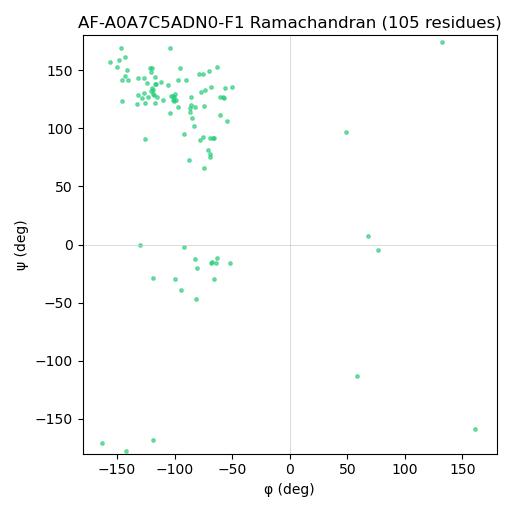 CA . GLY A 1 71 ? -13.938 -0.590 11.332 1.00 88.50 71 GLY A CA 1
ATOM 482 C C . GLY A 1 71 ? -12.432 -0.593 11.614 1.00 88.50 71 GLY A C 1
ATOM 483 O O . GLY A 1 71 ? -11.760 0.429 11.487 1.00 88.50 71 GLY A O 1
ATOM 484 N N . ASN A 1 72 ? -11.910 -1.758 11.996 1.00 88.44 72 ASN A N 1
ATOM 485 C CA . ASN A 1 72 ? -10.501 -1.973 12.339 1.00 88.44 72 ASN A CA 1
ATOM 486 C C . ASN A 1 72 ? -9.646 -2.416 11.143 1.00 88.44 72 ASN A C 1
ATOM 488 O O . ASN A 1 72 ? -8.444 -2.630 11.297 1.00 88.44 72 ASN A O 1
ATOM 492 N N . ARG A 1 73 ? -10.247 -2.596 9.964 1.00 90.12 73 ARG A N 1
ATOM 493 C CA . ARG A 1 73 ? -9.537 -2.969 8.739 1.00 90.12 73 ARG A CA 1
ATOM 494 C C . ARG A 1 73 ? -9.238 -1.741 7.906 1.00 90.12 73 ARG A C 1
ATOM 496 O O . ARG A 1 73 ? -10.093 -0.869 7.770 1.00 90.12 73 ARG A O 1
ATOM 503 N N . PHE A 1 74 ? -8.058 -1.726 7.301 1.00 91.44 74 PHE A N 1
ATOM 504 C CA . PHE A 1 74 ? -7.672 -0.699 6.345 1.00 91.44 74 PHE A CA 1
ATOM 505 C C . PHE A 1 74 ? -7.347 -1.306 4.983 1.00 91.44 74 PHE A C 1
ATOM 507 O O . PHE A 1 74 ? -6.832 -2.423 4.882 1.00 91.44 74 PHE A O 1
ATOM 514 N N . THR A 1 75 ? -7.626 -0.536 3.936 1.00 94.69 75 THR A N 1
ATOM 515 C CA . THR A 1 75 ? -7.207 -0.813 2.560 1.00 94.69 75 THR A CA 1
ATOM 516 C C . THR A 1 75 ? -6.472 0.405 2.021 1.00 94.69 75 THR A C 1
ATOM 518 O O . THR A 1 75 ? -7.034 1.501 1.982 1.00 94.69 75 THR A O 1
ATOM 521 N N . ILE A 1 76 ? -5.223 0.200 1.617 1.00 96.12 76 ILE A N 1
ATOM 522 C CA . ILE A 1 76 ? -4.330 1.191 1.024 1.00 96.12 76 ILE A CA 1
ATOM 523 C C . ILE A 1 76 ? -4.281 0.925 -0.475 1.00 96.12 76 ILE A C 1
ATOM 525 O O . ILE A 1 76 ? -4.012 -0.200 -0.901 1.00 96.12 76 ILE A O 1
ATOM 529 N N . VAL A 1 77 ? -4.535 1.956 -1.272 1.00 96.38 77 VAL A N 1
ATOM 530 C CA . VAL A 1 77 ? -4.496 1.884 -2.733 1.00 96.38 77 VAL A CA 1
ATOM 531 C C . VAL A 1 77 ? -3.574 2.965 -3.269 1.00 96.38 77 VAL A C 1
ATOM 533 O O . VAL A 1 77 ? -3.711 4.133 -2.903 1.00 96.38 77 VAL A O 1
ATOM 536 N N . PHE A 1 78 ? -2.659 2.584 -4.155 1.00 95.44 78 PHE A N 1
ATOM 537 C CA . PHE A 1 78 ? -1.756 3.501 -4.849 1.00 95.44 78 PHE A CA 1
ATOM 538 C C . PHE A 1 78 ? -1.457 2.998 -6.264 1.00 95.44 78 PHE A C 1
ATOM 540 O O . PHE A 1 78 ? -1.799 1.869 -6.619 1.00 95.44 78 PHE A O 1
ATOM 547 N N . THR A 1 79 ? -0.833 3.842 -7.081 1.00 94.81 79 THR A N 1
ATOM 548 C CA . THR A 1 79 ? -0.361 3.464 -8.419 1.00 94.81 79 THR A CA 1
ATOM 549 C C . THR A 1 79 ? 1.136 3.214 -8.362 1.00 94.81 79 THR A C 1
ATOM 551 O O . THR A 1 79 ? 1.875 4.074 -7.885 1.00 94.81 79 THR A O 1
ATOM 554 N N . MET A 1 80 ? 1.582 2.057 -8.851 1.00 92.81 80 MET A N 1
ATOM 555 C CA . MET A 1 80 ? 3.001 1.733 -8.926 1.00 92.81 80 MET A CA 1
ATOM 556 C C . MET A 1 80 ? 3.714 2.756 -9.823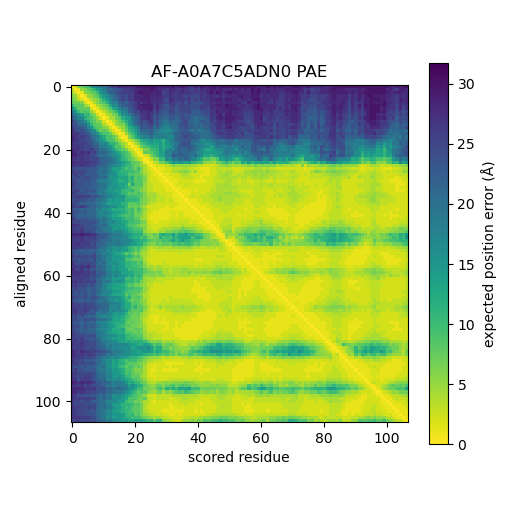 1.00 92.81 80 MET A C 1
ATOM 558 O O . MET A 1 80 ? 3.271 2.951 -10.960 1.00 92.81 80 MET A O 1
ATOM 562 N N . PRO A 1 81 ? 4.791 3.410 -9.359 1.00 90.25 81 PRO A N 1
ATOM 563 C CA . PRO A 1 81 ? 5.548 4.337 -10.187 1.00 90.25 81 PRO A CA 1
ATOM 564 C C . PRO A 1 81 ? 6.047 3.656 -11.465 1.00 90.25 81 PRO A C 1
ATOM 566 O O . PRO A 1 81 ? 6.566 2.541 -11.426 1.00 90.25 81 PRO A O 1
ATOM 569 N N . ASP A 1 82 ? 5.886 4.331 -12.602 1.00 87.94 82 ASP A N 1
ATOM 570 C CA . ASP A 1 82 ? 6.424 3.880 -13.886 1.00 87.94 82 ASP A CA 1
ATOM 571 C C . ASP A 1 82 ? 7.857 4.399 -14.049 1.00 87.94 82 ASP A C 1
ATOM 573 O O . ASP A 1 82 ? 8.132 5.377 -14.746 1.00 87.94 82 ASP A O 1
ATOM 577 N N . VAL A 1 83 ? 8.764 3.796 -13.286 1.00 80.25 83 VAL A N 1
ATOM 578 C CA . VAL A 1 83 ? 10.193 4.117 -13.286 1.00 80.25 83 VAL A CA 1
ATOM 579 C C . VAL A 1 83 ? 10.999 2.887 -13.686 1.00 80.25 83 VAL A C 1
ATOM 581 O O . VAL A 1 83 ? 10.578 1.750 -13.470 1.00 80.25 83 VAL A O 1
ATOM 584 N N . ALA A 1 84 ? 12.172 3.113 -14.281 1.00 77.50 84 ALA A N 1
ATOM 585 C CA . ALA A 1 84 ? 13.034 2.032 -14.742 1.00 77.50 84 ALA A CA 1
ATOM 586 C C . ALA A 1 84 ? 13.415 1.091 -13.574 1.00 77.50 84 ALA A C 1
ATOM 588 O O . ALA A 1 84 ? 13.930 1.572 -12.562 1.00 77.50 84 ALA A O 1
ATOM 589 N N . PRO A 1 85 ? 13.202 -0.235 -13.692 1.00 77.12 85 PRO A N 1
ATOM 590 C CA . PRO A 1 85 ? 13.587 -1.188 -12.654 1.00 77.12 85 PRO A CA 1
ATOM 591 C C . PRO A 1 85 ? 15.111 -1.239 -12.408 1.00 77.12 85 PRO A C 1
ATOM 593 O O . PRO A 1 85 ? 15.884 -1.045 -13.352 1.00 77.12 85 PRO A O 1
ATOM 596 N N . PRO A 1 86 ? 15.564 -1.602 -11.188 1.00 76.12 86 PRO A N 1
ATOM 597 C CA . PRO A 1 86 ? 14.751 -1.980 -10.031 1.00 76.12 86 PRO A CA 1
ATOM 598 C C . PRO A 1 86 ? 14.312 -0.758 -9.208 1.00 76.12 86 PRO A C 1
ATOM 600 O O . PRO A 1 86 ? 15.149 0.013 -8.759 1.00 76.12 86 PRO A O 1
ATOM 603 N N . ASN A 1 87 ? 13.007 -0.640 -8.955 1.00 85.00 87 ASN A N 1
ATOM 604 C CA . ASN A 1 87 ? 12.444 0.313 -7.995 1.00 85.00 87 ASN A CA 1
ATOM 605 C C . ASN A 1 87 ? 11.605 -0.437 -6.960 1.00 85.00 87 ASN A C 1
ATOM 607 O O . ASN A 1 87 ? 10.872 -1.367 -7.324 1.00 85.00 87 ASN A O 1
ATOM 611 N N . THR A 1 88 ? 11.713 -0.044 -5.695 1.00 91.75 88 THR A N 1
ATOM 612 C CA . THR A 1 88 ? 10.969 -0.650 -4.586 1.00 91.75 88 THR A CA 1
ATOM 613 C C . THR A 1 88 ? 10.064 0.398 -3.963 1.00 91.75 88 THR A C 1
ATOM 615 O O . THR A 1 88 ? 10.520 1.478 -3.612 1.00 91.75 88 THR A O 1
ATOM 618 N N . VAL A 1 89 ? 8.785 0.062 -3.822 1.00 94.38 89 VAL A N 1
ATOM 619 C CA . VAL A 1 89 ? 7.829 0.850 -3.049 1.00 94.38 89 VAL A CA 1
ATOM 620 C C . VAL A 1 89 ? 7.683 0.217 -1.677 1.00 94.38 89 VAL A C 1
ATOM 622 O O . VAL A 1 89 ? 7.321 -0.956 -1.578 1.00 94.38 89 VAL A O 1
ATOM 625 N N . THR A 1 90 ? 7.916 0.996 -0.633 1.00 95.19 90 THR A N 1
ATOM 626 C CA . THR A 1 90 ? 7.695 0.602 0.754 1.00 95.19 90 THR A CA 1
ATOM 627 C C . THR A 1 90 ? 6.377 1.193 1.241 1.00 95.19 90 THR A C 1
ATOM 629 O O . THR A 1 90 ? 6.160 2.405 1.221 1.00 95.19 90 THR A O 1
ATOM 632 N N . VAL A 1 91 ? 5.485 0.3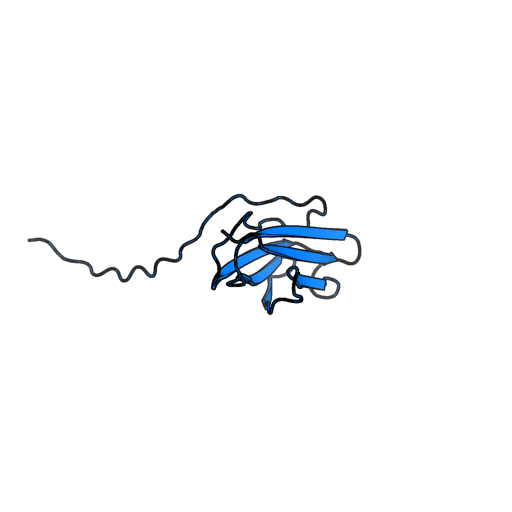27 1.712 1.00 95.56 91 VAL A N 1
ATOM 633 C CA . VAL A 1 91 ? 4.295 0.710 2.476 1.00 95.56 91 VAL A CA 1
ATOM 634 C C . VAL A 1 91 ? 4.625 0.555 3.948 1.00 95.56 91 VAL A C 1
ATOM 636 O O . VAL A 1 91 ? 4.899 -0.556 4.392 1.00 95.56 91 VAL A O 1
ATOM 639 N N . LEU A 1 92 ? 4.580 1.647 4.702 1.00 93.69 92 LEU A N 1
ATOM 640 C CA . LEU A 1 92 ? 4.806 1.673 6.141 1.00 93.69 92 LEU A CA 1
ATOM 641 C C . LEU A 1 92 ? 3.489 1.974 6.858 1.00 93.69 92 LEU A C 1
ATOM 643 O O . LEU A 1 92 ? 2.850 2.995 6.617 1.00 93.69 92 LEU A O 1
ATOM 647 N N . VAL A 1 93 ? 3.096 1.104 7.780 1.00 93.31 93 VAL A N 1
ATOM 648 C CA . VAL A 1 93 ? 1.929 1.286 8.641 1.00 93.31 93 VAL A CA 1
ATOM 649 C C . VAL A 1 93 ? 2.397 1.309 10.082 1.00 93.31 93 VAL A C 1
ATOM 651 O O . VAL A 1 93 ? 3.116 0.422 10.532 1.00 93.31 93 VAL A O 1
ATOM 654 N N . LYS A 1 94 ? 1.975 2.321 10.829 1.00 90.31 94 LYS A N 1
ATOM 655 C CA . LYS A 1 94 ? 2.268 2.429 12.254 1.00 90.31 94 LYS A CA 1
ATOM 656 C C . LYS A 1 94 ? 0.984 2.669 13.017 1.00 90.31 94 LYS A C 1
ATOM 658 O O . LYS A 1 94 ? 0.270 3.620 12.715 1.00 90.31 94 LYS A O 1
ATOM 663 N N . ASP A 1 95 ? 0.719 1.843 14.016 1.00 85.94 95 ASP A N 1
ATOM 664 C CA . ASP A 1 95 ? -0.209 2.179 15.087 1.00 85.94 95 ASP A CA 1
ATOM 665 C C . ASP A 1 95 ? 0.590 2.537 16.350 1.00 85.94 95 ASP A C 1
ATOM 667 O O . ASP A 1 95 ? 1.812 2.391 16.391 1.00 85.94 95 ASP A O 1
ATOM 671 N N . GLY A 1 96 ? -0.059 3.080 17.380 1.00 77.38 96 GLY A N 1
ATOM 672 C CA . GLY A 1 96 ? 0.631 3.557 18.588 1.00 77.38 96 GLY A CA 1
ATOM 673 C C . GLY A 1 96 ? 1.579 2.544 19.257 1.00 77.38 96 GLY A C 1
ATOM 674 O O . GLY A 1 96 ? 2.423 2.961 20.051 1.00 77.38 96 GLY A O 1
ATOM 675 N N . ASN A 1 97 ? 1.474 1.252 18.922 1.00 75.62 97 ASN A N 1
ATOM 676 C CA . ASN A 1 97 ? 2.212 0.161 19.548 1.00 75.62 97 ASN A CA 1
ATOM 677 C C . ASN A 1 97 ? 3.129 -0.601 18.578 1.00 75.62 97 ASN A C 1
ATOM 679 O O . ASN A 1 97 ? 4.141 -1.146 19.020 1.00 75.62 97 ASN A O 1
ATOM 683 N N . CYS A 1 98 ? 2.794 -0.650 17.291 1.00 78.69 98 CYS A N 1
ATOM 684 C CA . CYS A 1 98 ? 3.471 -1.462 16.290 1.00 78.69 98 CYS A CA 1
ATOM 685 C C . CYS A 1 98 ? 3.794 -0.643 15.038 1.00 78.69 98 CYS A C 1
ATOM 687 O O . CYS A 1 98 ? 3.001 0.177 14.580 1.00 78.69 98 CYS A O 1
ATOM 689 N N . THR A 1 99 ? 4.950 -0.925 14.444 1.00 88.31 99 THR A N 1
ATOM 690 C CA . THR A 1 99 ? 5.307 -0.468 13.100 1.00 88.31 99 THR A CA 1
ATOM 691 C C . THR A 1 99 ? 5.457 -1.692 12.215 1.00 88.31 99 THR A C 1
ATOM 693 O O . THR A 1 99 ? 6.049 -2.686 12.635 1.00 88.31 99 THR A O 1
ATOM 696 N N . ASP A 1 100 ? 4.939 -1.607 11.000 1.00 90.00 100 ASP A N 1
ATOM 697 C CA . ASP A 1 100 ? 4.890 -2.708 10.061 1.00 90.00 100 ASP A CA 1
ATOM 698 C C . ASP A 1 100 ? 5.113 -2.217 8.636 1.00 90.00 100 ASP A C 1
ATOM 700 O O . ASP A 1 100 ? 4.691 -1.113 8.293 1.00 90.00 100 ASP A O 1
ATOM 704 N N . SER A 1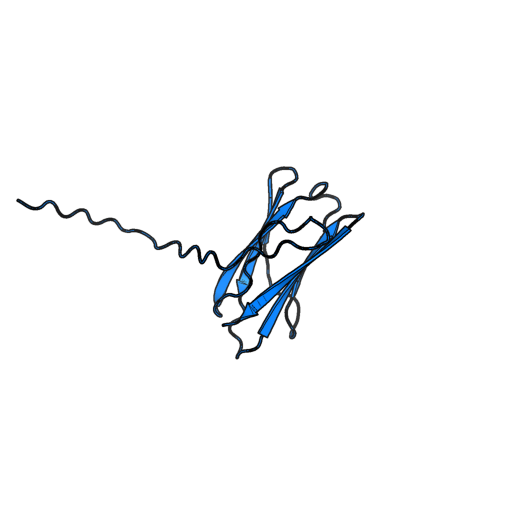 101 ? 5.781 -3.013 7.807 1.00 91.25 101 SER A N 1
ATOM 705 C CA . SER A 1 101 ? 6.105 -2.601 6.444 1.00 91.25 101 SER A CA 1
ATOM 706 C C . SER A 1 101 ? 5.982 -3.722 5.423 1.00 91.25 101 SER A C 1
ATOM 708 O O . SER A 1 101 ? 6.208 -4.894 5.731 1.00 91.25 101 SER A O 1
ATOM 710 N N . ALA A 1 102 ? 5.652 -3.345 4.190 1.00 90.25 102 ALA A N 1
ATOM 711 C CA . ALA A 1 102 ? 5.641 -4.227 3.034 1.00 90.25 102 ALA A CA 1
ATOM 712 C C . ALA A 1 102 ? 6.367 -3.570 1.858 1.00 90.25 102 ALA A C 1
ATOM 714 O O . ALA A 1 102 ? 6.038 -2.449 1.476 1.00 90.25 102 ALA A O 1
ATOM 715 N N . ASP A 1 103 ? 7.317 -4.298 1.274 1.00 93.00 103 ASP A N 1
ATOM 716 C CA . ASP A 1 103 ? 8.071 -3.861 0.102 1.00 93.00 103 ASP A CA 1
ATOM 717 C C . ASP A 1 103 ? 7.516 -4.523 -1.162 1.00 93.00 103 ASP A C 1
ATOM 719 O O . ASP A 1 103 ? 7.414 -5.751 -1.247 1.00 93.00 103 ASP A O 1
ATOM 723 N N . ILE A 1 104 ? 7.188 -3.705 -2.158 1.00 92.12 104 ILE A N 1
ATOM 724 C CA . ILE A 1 104 ? 6.641 -4.119 -3.451 1.00 92.12 104 ILE A CA 1
ATOM 725 C C . ILE A 1 104 ? 7.637 -3.716 -4.536 1.00 92.12 104 ILE A C 1
ATOM 727 O O . ILE A 1 104 ? 7.982 -2.544 -4.676 1.00 92.12 104 ILE A O 1
ATOM 731 N N . ARG A 1 105 ? 8.121 -4.681 -5.323 1.00 90.44 105 ARG A N 1
ATOM 732 C CA . ARG A 1 105 ? 9.105 -4.425 -6.389 1.00 90.44 105 ARG A CA 1
ATOM 733 C C . ARG A 1 105 ? 8.444 -4.114 -7.727 1.00 90.44 105 ARG A C 1
ATOM 735 O O . ARG A 1 105 ? 7.478 -4.767 -8.111 1.00 90.44 105 ARG A O 1
ATOM 742 N N . THR A 1 106 ? 9.013 -3.173 -8.469 1.00 87.62 106 THR A N 1
ATOM 743 C CA . THR A 1 106 ? 8.602 -2.897 -9.854 1.00 87.62 106 THR A CA 1
ATOM 744 C C . THR A 1 106 ? 9.166 -3.971 -10.783 1.00 87.62 106 THR A C 1
ATOM 746 O O . THR A 1 106 ? 10.359 -4.277 -10.697 1.00 87.62 106 THR A O 1
ATOM 749 N N . THR A 1 107 ? 8.325 -4.539 -11.652 1.00 81.75 107 THR A N 1
ATOM 750 C CA . THR A 1 107 ? 8.694 -5.576 -12.643 1.00 81.75 107 THR A CA 1
ATOM 751 C C . THR A 1 107 ? 8.351 -5.178 -14.061 1.00 81.75 107 THR A C 1
ATOM 753 O O . THR A 1 107 ? 7.215 -4.679 -14.245 1.00 81.75 107 THR A O 1
#

Nearest PDB structures (foldseek):
  7y73-assembly1_A  TM=5.369E-01  e=4.743E-03  Chelicerata
  6zr7-assembly1_AAA  TM=5.492E-01  e=1.660E-02  Homo sapiens
  9fyz-assembly1_A  TM=6.693E-01  e=6.118E-02  Bacteroides thetaiotaomicron
  8oe4-assembly1_C  TM=5.395E-01  e=1.830E-01  Homo sapiens
  3v6b-assembly1_R-2  TM=5.308E-01  e=4.218E-01  Homo sapiens

pLDDT: mean 77.96, std 21.9, range [30.73, 97.25]

Foldseek 3Di:
DDDDDPDPPPPPPPPPADADQWPQQFWGGFHQADAAFDKTKTKGFDPADPFKDKFKAKPVGTFDWDWDDDGRMIMIIGTHHNDDPFIKIKIWMDGPPTITIDIYGHD